Protein AF-A0A0C2YX61-F1 (afdb_monomer)

Nearest PDB structures (foldseek):
  3qir-assembly2_C  TM=6.485E-01  e=2.200E-01  Homo sapiens

Sequence (129 aa):
MARQTEIMHQWEEAERQRAIDEVRKQMEREQQEEMQAWWGQHRRHARGARCHTPNMFGTVDIGIISPAFRKLRSFFKNIFIGLKHLELRKRKVVDVIPHAGYYEFKKDSDANDMTVQQYYCKTYNIHIK

Radius of gyration: 22.31 Å; Cα contacts (8 Å, |Δi|>4): 72; chains: 1; bounding box: 29×71×48 Å

Foldseek 3Di:
DVVVVVVVVVVVVVVVVVVVVVVVVVVVVVVVVVVVVVVVVVVVVVPDDDDDDDDPPDPVPPLCVDPVNVVVFVVLQQDWDDDPQDPDDTDRDPGDDPPQQQDWDDDPPDPDTDGPQRCCCVPPVDHDD

Organism: NCBI:txid1036808

pLDDT: mean 72.39, std 16.12, range [35.44, 89.94]

Secondary structure (DSSP, 8-state):
-HHHHHHHHHHHHHHHHHHHHHHHHHHHHHHHHHHHHHHHHHHHHTTS----PPPTT----HHHHSHHHHHHHHHHTT-EE--TTS-S--EE-----TTGGG-EE--TT-SS-EEHHHHHHHHH-----

InterPro domains:
  IPR036085 PAZ domain superfamily [SSF101690] (62-129)

Solvent-accessible surface area (backbone atoms only — not comparable to full-atom values): 7914 Å² total; per-residue (Å²): 115,73,69,60,56,51,54,52,51,53,50,53,52,51,51,54,51,48,54,53,53,49,54,50,51,47,53,53,49,53,52,50,51,50,50,52,52,49,55,59,49,53,66,64,53,73,82,74,70,80,89,73,80,78,67,94,84,63,77,69,55,68,60,68,74,30,68,68,44,49,52,51,48,54,63,42,58,77,38,69,46,73,50,90,95,44,100,53,76,69,42,71,42,84,77,76,71,81,75,47,49,73,41,68,44,75,50,101,83,50,94,57,76,38,30,47,29,56,49,35,36,74,75,69,71,40,82,72,128

Mean predicted aligned error: 16.84 Å

Structure (mmCIF, N/CA/C/O backbone):
data_AF-A0A0C2YX61-F1
#
_entry.id   AF-A0A0C2YX61-F1
#
loop_
_atom_site.group_PDB
_atom_site.id
_atom_site.type_symbol
_atom_site.label_atom_id
_atom_site.label_alt_id
_atom_site.label_comp_id
_atom_site.label_asym_id
_atom_site.label_entity_id
_atom_site.label_seq_id
_atom_site.pdbx_PDB_ins_code
_atom_site.Cartn_x
_atom_site.Cartn_y
_atom_site.Cartn_z
_atom_site.occupancy
_atom_site.B_iso_or_equiv
_atom_site.auth_seq_id
_atom_site.auth_comp_id
_atom_site.auth_asym_id
_atom_site.auth_atom_id
_atom_site.pdbx_PDB_model_num
ATOM 1 N N . MET A 1 1 ? -12.859 35.244 19.859 1.00 57.56 1 MET A N 1
ATOM 2 C CA . MET A 1 1 ? -13.400 34.205 18.956 1.00 57.56 1 MET A CA 1
ATOM 3 C C . MET A 1 1 ? -12.309 33.266 18.428 1.00 57.56 1 MET A C 1
ATOM 5 O O . MET A 1 1 ? -12.448 32.075 18.637 1.00 57.56 1 MET A O 1
ATOM 9 N N . ALA A 1 2 ? -11.193 33.756 17.860 1.00 60.50 2 ALA A N 1
ATOM 10 C CA . ALA A 1 2 ? -10.160 32.909 17.225 1.00 60.50 2 ALA A CA 1
ATOM 11 C C . ALA A 1 2 ? -9.535 31.799 18.110 1.00 60.50 2 ALA A C 1
ATOM 13 O O . ALA A 1 2 ? -9.350 30.680 17.641 1.00 60.50 2 ALA A O 1
ATOM 14 N N . ARG A 1 3 ? -9.285 32.060 19.405 1.00 61.56 3 ARG A N 1
ATOM 15 C CA . ARG A 1 3 ? -8.677 31.066 20.318 1.00 61.56 3 ARG A CA 1
ATOM 16 C C . ARG A 1 3 ? -9.582 29.867 20.627 1.00 61.56 3 ARG A C 1
ATOM 18 O O . ARG A 1 3 ? -9.078 28.791 20.911 1.00 61.56 3 ARG A O 1
ATOM 25 N N . GLN A 1 4 ? -10.905 30.038 20.590 1.00 65.50 4 GLN A N 1
ATOM 26 C CA . GLN A 1 4 ? -11.841 28.949 20.902 1.00 65.50 4 GLN A CA 1
ATOM 27 C C . GLN A 1 4 ? -11.960 27.954 19.744 1.00 65.50 4 GLN A C 1
ATOM 29 O O . GLN A 1 4 ? -12.017 26.751 19.974 1.00 65.50 4 GLN A O 1
ATOM 34 N N . THR A 1 5 ? -11.915 28.440 18.503 1.00 69.38 5 THR A N 1
ATOM 35 C CA . THR A 1 5 ? -11.874 27.598 17.299 1.00 69.38 5 THR A CA 1
ATOM 36 C C . THR A 1 5 ? -10.596 26.771 17.201 1.00 69.38 5 THR A C 1
ATOM 38 O O . THR A 1 5 ? -10.650 25.618 16.793 1.00 69.38 5 THR A O 1
ATOM 41 N N . GLU A 1 6 ? -9.459 27.324 17.621 1.00 76.12 6 GLU A N 1
ATOM 42 C CA . GLU A 1 6 ? -8.172 26.624 17.570 1.00 76.12 6 GLU A CA 1
ATOM 43 C C . GLU A 1 6 ? -8.078 25.507 18.621 1.00 76.12 6 GLU A C 1
ATOM 45 O O . GLU A 1 6 ? -7.628 24.406 18.317 1.00 76.12 6 GLU A O 1
ATOM 50 N N . ILE A 1 7 ? -8.611 25.739 19.826 1.00 81.81 7 ILE A N 1
ATOM 51 C CA . ILE A 1 7 ? -8.714 24.708 20.873 1.00 81.81 7 ILE A CA 1
ATOM 52 C C . ILE A 1 7 ? -9.638 23.563 20.431 1.00 81.81 7 ILE A C 1
ATOM 54 O O . ILE A 1 7 ? -9.320 22.396 20.649 1.00 81.81 7 ILE A O 1
ATOM 58 N N . MET A 1 8 ? -10.763 23.885 19.787 1.00 81.50 8 MET A N 1
ATOM 59 C CA . MET A 1 8 ? -11.708 22.882 19.288 1.00 81.50 8 MET A CA 1
ATOM 60 C C . MET A 1 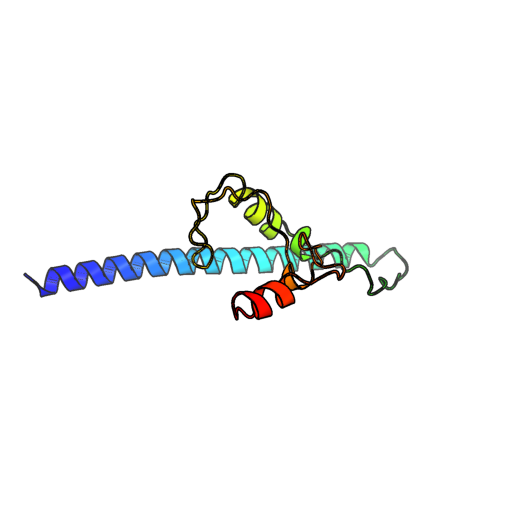8 ? -11.101 22.036 18.159 1.00 81.50 8 MET A C 1
ATOM 62 O O . MET A 1 8 ? -11.241 20.817 18.169 1.00 81.50 8 MET A O 1
ATOM 66 N N . HIS A 1 9 ? -10.365 22.663 17.238 1.00 80.50 9 HIS A N 1
ATOM 67 C CA . HIS A 1 9 ? -9.681 21.961 16.152 1.00 80.50 9 HIS A CA 1
ATOM 68 C C . HIS A 1 9 ? -8.591 21.014 16.670 1.00 80.50 9 HIS A C 1
ATOM 70 O O . HIS A 1 9 ? -8.524 19.859 16.255 1.00 80.50 9 HIS A O 1
ATOM 76 N N . GLN A 1 10 ? -7.770 21.468 17.622 1.00 81.06 10 GLN A N 1
ATOM 77 C CA . GLN A 1 10 ? -6.739 20.615 18.219 1.00 81.06 10 GLN A CA 1
ATOM 78 C C . GLN A 1 10 ? -7.327 19.430 18.987 1.00 81.06 10 GLN A C 1
ATOM 80 O O . GLN A 1 10 ? -6.747 18.345 18.989 1.00 81.06 10 GLN A O 1
ATOM 85 N N . TRP A 1 11 ? -8.478 19.618 19.632 1.00 87.75 11 TRP A N 1
ATOM 86 C CA . TRP A 1 11 ? -9.165 18.530 20.315 1.00 87.75 11 TRP A CA 1
ATOM 87 C C . TRP A 1 11 ? -9.683 17.476 19.324 1.00 87.75 11 TRP A C 1
ATOM 89 O O . TRP A 1 11 ? -9.472 16.283 19.544 1.00 87.75 11 TRP A O 1
ATOM 99 N N . GLU A 1 12 ? -10.264 17.902 18.200 1.00 85.31 12 GLU A N 1
ATOM 100 C CA . GLU A 1 12 ? -10.752 16.995 17.154 1.00 85.31 12 GLU A CA 1
ATOM 101 C C . GLU A 1 12 ? -9.606 16.226 16.466 1.00 85.31 12 GLU A C 1
ATOM 103 O O . GLU A 1 12 ? -9.705 15.018 16.236 1.00 85.31 12 GLU A O 1
ATOM 108 N N . GLU A 1 13 ? -8.477 16.885 16.188 1.00 84.88 13 GLU A N 1
ATOM 109 C CA . GLU A 1 13 ? -7.277 16.214 15.668 1.00 84.88 13 GLU A CA 1
ATOM 110 C C . GLU A 1 13 ? -6.702 15.207 16.669 1.00 84.88 13 GLU A C 1
ATOM 112 O O . GLU A 1 13 ? -6.323 14.095 16.287 1.00 84.88 13 GLU A O 1
ATOM 117 N N . ALA A 1 14 ? -6.692 15.550 17.960 1.00 88.19 14 ALA A N 1
ATOM 118 C CA . ALA A 1 14 ? -6.239 14.647 19.008 1.00 88.19 14 ALA A CA 1
ATOM 119 C C . ALA A 1 14 ? -7.153 13.419 19.155 1.00 88.19 14 ALA A C 1
ATOM 121 O O . ALA A 1 14 ? -6.653 12.326 19.423 1.00 88.19 14 ALA A O 1
ATOM 122 N N . GLU A 1 15 ? -8.470 13.556 18.977 1.00 89.19 15 GLU A N 1
ATOM 123 C CA . GLU A 1 15 ? -9.386 12.408 18.960 1.00 89.19 15 GLU A CA 1
ATOM 124 C C . GLU A 1 15 ? -9.178 11.514 17.737 1.00 89.19 15 GLU A C 1
ATOM 126 O O . GLU A 1 15 ? -9.108 10.290 17.876 1.00 89.19 15 GLU A O 1
ATOM 131 N N . ARG A 1 16 ? -8.996 12.098 16.546 1.00 84.94 16 ARG A N 1
ATOM 132 C CA . ARG A 1 16 ? -8.691 11.320 15.333 1.00 84.94 16 ARG A CA 1
ATOM 133 C C . ARG A 1 16 ? -7.396 10.532 15.484 1.00 84.94 16 ARG A C 1
ATOM 135 O O . ARG A 1 16 ? -7.354 9.353 15.131 1.00 84.94 16 ARG A O 1
ATOM 142 N N . GLN A 1 17 ? -6.358 11.156 16.038 1.00 82.81 17 GLN A N 1
ATOM 143 C CA . GLN A 1 17 ? -5.084 10.483 16.258 1.00 82.81 17 GLN A CA 1
ATOM 144 C C . GLN A 1 17 ? -5.211 9.355 17.290 1.00 82.81 17 GLN A C 1
ATOM 146 O O . GLN A 1 17 ? -4.680 8.269 17.066 1.00 82.81 17 GLN A O 1
ATOM 151 N N . ARG A 1 18 ? -5.982 9.561 18.368 1.00 89.56 18 ARG A N 1
ATOM 152 C CA . ARG A 1 18 ? -6.279 8.497 19.341 1.00 89.56 18 ARG A CA 1
ATOM 153 C C . ARG A 1 18 ? -6.982 7.307 18.698 1.00 89.56 18 ARG A C 1
ATOM 155 O O . ARG A 1 18 ? -6.568 6.180 18.946 1.00 89.56 18 ARG A O 1
ATOM 162 N N . ALA A 1 19 ? -7.983 7.543 17.851 1.00 83.56 19 ALA A N 1
ATOM 163 C CA . ALA A 1 19 ? -8.692 6.469 17.157 1.00 83.56 19 ALA A CA 1
ATOM 164 C C . ALA A 1 19 ? -7.752 5.655 16.247 1.00 83.56 19 ALA A C 1
ATOM 166 O O . ALA A 1 19 ? -7.810 4.426 16.222 1.00 83.56 19 ALA A O 1
ATOM 167 N N . ILE A 1 20 ? -6.840 6.324 15.536 1.00 83.75 20 ILE A N 1
ATOM 168 C CA . ILE A 1 20 ? -5.826 5.667 14.698 1.00 83.75 20 ILE A CA 1
ATOM 169 C C . ILE A 1 20 ? -4.859 4.835 15.551 1.00 83.75 20 ILE A C 1
ATOM 171 O O . ILE A 1 20 ? -4.580 3.677 15.225 1.00 83.75 20 ILE A O 1
ATOM 175 N N . ASP A 1 21 ? -4.365 5.401 16.651 1.00 87.69 21 ASP A N 1
ATOM 176 C CA . ASP A 1 21 ? -3.433 4.719 17.549 1.00 87.69 21 ASP A CA 1
ATOM 177 C C . ASP A 1 21 ? -4.085 3.517 18.245 1.00 87.69 21 ASP A C 1
ATOM 179 O O . ASP A 1 21 ? -3.435 2.492 18.459 1.00 87.69 21 ASP A O 1
ATOM 183 N N . GLU A 1 22 ? -5.374 3.606 18.568 1.00 87.19 22 GLU A N 1
ATOM 184 C CA . GLU A 1 22 ? -6.148 2.523 19.167 1.00 87.19 22 GLU A CA 1
ATOM 185 C C . GLU A 1 22 ? -6.351 1.364 18.189 1.00 87.19 22 GLU A C 1
ATOM 187 O O . GLU A 1 22 ? -6.047 0.219 18.533 1.00 87.19 22 GLU A O 1
ATOM 192 N N . VAL A 1 23 ? -6.729 1.657 16.939 1.00 82.31 23 VAL A N 1
ATOM 193 C CA . VAL A 1 23 ? -6.812 0.651 15.866 1.00 82.31 23 VAL A CA 1
ATOM 194 C C . VAL A 1 23 ? -5.452 -0.012 15.633 1.00 82.31 23 VAL A C 1
ATOM 196 O O . VAL A 1 23 ? -5.372 -1.231 15.472 1.00 82.31 23 VAL A O 1
ATOM 199 N N . ARG A 1 24 ? -4.358 0.759 15.666 1.00 78.00 24 ARG A N 1
ATOM 200 C CA . ARG A 1 24 ? -2.997 0.224 15.523 1.00 78.00 24 ARG A CA 1
ATOM 201 C C . ARG A 1 24 ? -2.614 -0.695 16.686 1.00 78.00 24 ARG A C 1
ATOM 203 O O . ARG A 1 24 ? -2.118 -1.793 16.445 1.00 78.00 24 ARG A O 1
ATOM 210 N N . LYS A 1 25 ? -2.870 -0.285 17.931 1.00 82.62 25 LYS A N 1
ATOM 211 C CA . LYS A 1 25 ? -2.612 -1.104 19.130 1.00 82.62 25 LYS A CA 1
ATOM 212 C C . LYS A 1 25 ? -3.467 -2.363 19.169 1.00 82.62 25 LYS A C 1
ATOM 214 O O . LYS A 1 25 ? -3.025 -3.384 19.690 1.00 82.62 25 LYS A O 1
ATOM 219 N N . GLN A 1 26 ? -4.698 -2.292 18.673 1.00 75.56 26 GLN A N 1
ATOM 220 C CA . GLN A 1 26 ? -5.556 -3.461 18.550 1.00 75.56 26 GLN A CA 1
ATOM 221 C C . GLN A 1 26 ? -4.977 -4.443 17.530 1.00 75.56 26 GLN A C 1
ATOM 223 O O . GLN A 1 26 ? -4.823 -5.616 17.846 1.00 75.56 26 GLN A O 1
ATOM 228 N N . MET A 1 27 ? -4.559 -3.954 16.363 1.00 71.06 27 MET A N 1
ATOM 229 C CA . MET A 1 27 ? -3.916 -4.781 15.341 1.00 71.06 27 MET A CA 1
ATOM 230 C C . MET A 1 27 ? -2.632 -5.450 15.856 1.00 71.06 27 MET A C 1
ATOM 232 O O . MET A 1 27 ? -2.381 -6.615 15.562 1.00 71.06 27 MET A O 1
ATOM 236 N N . GLU A 1 28 ? -1.831 -4.735 16.648 1.00 76.56 28 GLU A N 1
ATOM 237 C CA . GLU A 1 28 ? -0.610 -5.275 17.253 1.00 76.56 28 GLU A CA 1
ATOM 238 C C . GLU A 1 28 ? -0.903 -6.320 18.343 1.00 76.56 28 GLU A C 1
ATOM 240 O O . GLU A 1 28 ? -0.227 -7.348 18.399 1.00 76.56 28 GLU A O 1
ATOM 245 N N . ARG A 1 29 ? -1.942 -6.111 19.165 1.00 76.06 29 ARG A N 1
ATOM 246 C CA . ARG A 1 29 ? -2.403 -7.107 20.146 1.00 76.06 29 ARG A CA 1
ATOM 247 C C . ARG A 1 29 ? -2.938 -8.368 19.479 1.00 76.06 29 ARG A C 1
ATOM 249 O O . ARG A 1 29 ? -2.522 -9.456 19.857 1.00 76.06 29 ARG A O 1
ATOM 256 N N . GLU A 1 30 ? -3.785 -8.229 18.463 1.00 75.62 30 GLU A N 1
ATOM 257 C CA . GLU A 1 30 ? -4.315 -9.365 17.698 1.00 75.62 30 GLU A CA 1
ATOM 258 C C . GLU A 1 30 ? -3.173 -10.169 17.050 1.00 75.62 30 GLU A C 1
ATOM 260 O O . GLU A 1 30 ? -3.141 -11.391 17.159 1.00 75.62 30 GLU A O 1
ATOM 265 N N . GLN A 1 31 ? -2.168 -9.497 16.475 1.00 68.50 31 GLN A N 1
ATOM 266 C CA . GLN A 1 31 ? -0.956 -10.148 15.955 1.00 68.50 31 GLN A CA 1
ATOM 267 C C . GLN A 1 31 ? -0.177 -10.910 17.039 1.00 68.50 31 GLN A C 1
ATOM 269 O O . GLN A 1 31 ? 0.284 -12.027 16.802 1.00 68.50 31 GLN A O 1
ATOM 274 N N . GLN A 1 32 ? -0.018 -10.334 18.236 1.00 69.19 32 GLN A N 1
ATOM 275 C CA . GLN A 1 32 ? 0.659 -11.008 19.348 1.00 69.19 32 GLN A CA 1
ATOM 276 C C . GLN A 1 32 ? -0.133 -12.213 19.868 1.00 69.19 32 GLN A C 1
ATOM 278 O O . GLN A 1 32 ? 0.463 -13.256 20.135 1.00 69.19 32 GLN A O 1
ATOM 283 N N . GLU A 1 33 ? -1.455 -12.102 19.992 1.00 75.06 33 GLU A N 1
ATOM 284 C CA . GLU A 1 33 ? -2.333 -13.204 20.398 1.00 75.06 33 GLU A CA 1
ATOM 285 C C . GLU A 1 33 ? -2.321 -14.340 19.369 1.00 75.06 33 GLU A C 1
ATOM 287 O O . GLU A 1 33 ? -2.193 -15.507 19.746 1.00 75.06 33 GLU A O 1
ATOM 292 N N . GLU A 1 34 ? -2.353 -14.021 18.072 1.00 65.31 34 GLU A N 1
ATOM 293 C CA . GLU A 1 34 ? -2.198 -15.002 16.993 1.00 65.31 34 GLU A CA 1
ATOM 294 C C . GLU A 1 34 ? -0.834 -15.695 17.058 1.00 65.31 34 GLU A C 1
ATOM 296 O O . GLU A 1 34 ? -0.750 -16.924 16.961 1.00 65.31 34 GLU A O 1
ATOM 301 N N . MET A 1 35 ? 0.236 -14.930 17.288 1.00 63.94 35 MET A N 1
ATOM 302 C CA . MET A 1 35 ? 1.574 -15.484 17.452 1.00 63.94 35 MET A CA 1
ATOM 303 C C . MET A 1 35 ? 1.615 -16.443 18.651 1.00 63.94 35 MET A C 1
ATOM 305 O O . MET A 1 35 ? 2.104 -17.565 18.524 1.00 63.94 35 MET A O 1
ATOM 309 N N . GLN A 1 36 ? 1.042 -16.064 19.798 1.00 64.88 36 GLN A N 1
ATOM 310 C CA . GLN A 1 36 ? 0.958 -16.929 20.981 1.00 64.88 36 GLN A CA 1
ATOM 311 C C . GLN A 1 36 ? 0.101 -18.184 20.750 1.00 64.88 36 GLN A C 1
ATOM 313 O O . GLN A 1 36 ? 0.493 -19.277 21.174 1.00 64.88 36 GLN A O 1
ATOM 318 N N . ALA A 1 37 ? -1.024 -18.072 20.041 1.00 64.81 37 ALA A N 1
ATOM 319 C CA . ALA A 1 37 ? -1.864 -19.210 19.670 1.00 64.81 37 ALA A CA 1
ATOM 320 C C . ALA A 1 37 ? -1.111 -20.197 18.762 1.00 64.81 37 ALA A C 1
ATOM 322 O O . ALA A 1 37 ? -1.196 -21.416 18.959 1.00 64.81 37 ALA A O 1
ATOM 323 N N . TRP A 1 38 ? -0.309 -19.677 17.829 1.00 64.06 38 TRP A N 1
ATOM 324 C CA . TRP A 1 38 ? 0.552 -20.468 16.954 1.00 64.06 38 TRP A CA 1
ATOM 325 C C . TRP A 1 38 ? 1.640 -21.213 17.741 1.00 64.06 38 TRP A C 1
ATOM 327 O O . TRP A 1 38 ? 1.767 -22.434 17.609 1.00 64.06 38 TRP A O 1
ATOM 337 N N . TRP A 1 39 ? 2.344 -20.534 18.657 1.00 51.53 39 TRP A N 1
ATOM 338 C CA . TRP A 1 39 ? 3.296 -21.180 19.574 1.00 51.53 39 TRP A CA 1
ATOM 339 C C . TRP A 1 39 ? 2.627 -22.276 20.427 1.00 51.53 39 TRP A C 1
ATOM 341 O O . TRP A 1 39 ? 3.206 -23.346 20.645 1.00 51.53 39 TRP A O 1
ATOM 351 N N . GLY A 1 40 ? 1.382 -22.058 20.869 1.00 56.41 40 GLY A N 1
ATOM 352 C CA . GLY A 1 40 ? 0.584 -23.031 21.624 1.00 56.41 40 GLY A CA 1
ATOM 353 C C . GLY A 1 40 ? 0.104 -24.246 20.810 1.00 56.41 40 GLY A C 1
ATOM 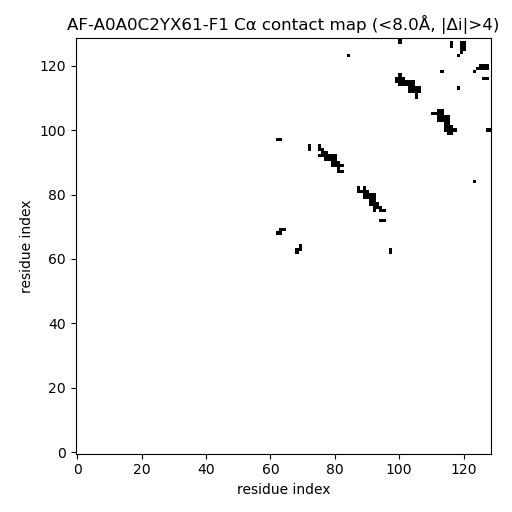354 O O . GLY A 1 40 ? -0.078 -25.335 21.365 1.00 56.41 40 GLY A O 1
ATOM 355 N N . GLN A 1 41 ? -0.087 -24.103 19.496 1.00 53.50 41 GLN A N 1
ATOM 35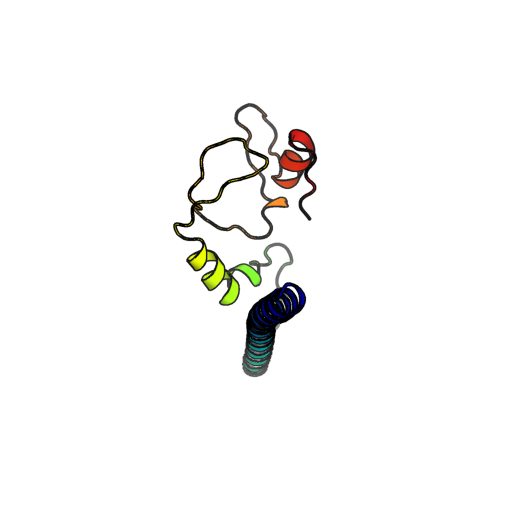6 C CA . GLN A 1 41 ? -0.370 -25.213 18.574 1.00 53.50 41 GLN A CA 1
ATOM 357 C C . GLN A 1 41 ? 0.896 -26.007 18.233 1.00 53.50 41 GLN A C 1
ATOM 359 O O . GLN A 1 41 ? 0.883 -27.239 18.291 1.00 53.50 41 GLN A O 1
ATOM 364 N N . HIS A 1 42 ? 2.014 -25.324 17.979 1.00 46.19 4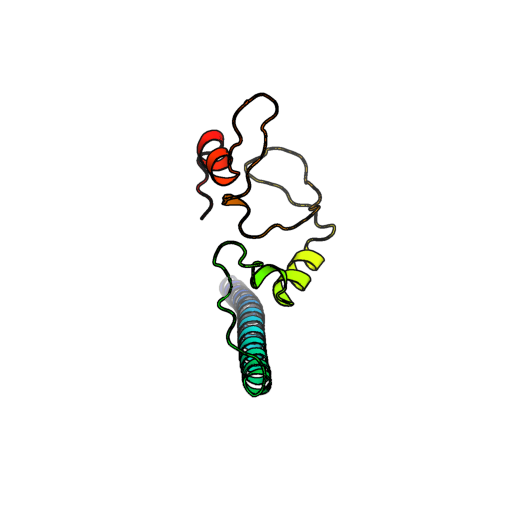2 HIS A N 1
ATOM 365 C CA . HIS A 1 42 ? 3.286 -25.972 17.653 1.00 46.19 42 HIS A CA 1
ATOM 366 C C . HIS A 1 42 ? 3.823 -26.814 18.826 1.00 46.19 42 HIS A C 1
ATOM 368 O O . HIS A 1 42 ? 4.316 -27.926 18.629 1.00 46.19 42 HIS A O 1
ATOM 374 N N . ARG A 1 43 ? 3.626 -26.357 20.074 1.00 45.72 43 ARG A N 1
ATOM 375 C CA . ARG A 1 43 ? 3.979 -27.122 21.286 1.00 45.72 43 ARG A CA 1
ATOM 376 C C . ARG A 1 43 ? 3.129 -28.396 21.465 1.00 45.72 43 ARG A C 1
ATOM 378 O O . ARG A 1 43 ? 3.583 -29.340 22.107 1.00 45.72 43 ARG A O 1
ATOM 385 N N . ARG A 1 44 ? 1.923 -28.461 20.879 1.00 44.50 44 ARG A N 1
ATOM 386 C CA . ARG A 1 44 ? 1.072 -29.670 20.862 1.00 44.50 44 ARG A CA 1
ATOM 387 C C . ARG A 1 44 ? 1.470 -30.669 19.768 1.00 44.50 44 ARG A C 1
ATOM 389 O O . ARG A 1 44 ? 1.350 -31.867 19.996 1.00 44.50 44 ARG A O 1
ATOM 396 N N . HIS A 1 45 ? 2.008 -30.202 18.641 1.00 40.62 45 HIS A N 1
ATOM 397 C CA . HIS A 1 45 ? 2.507 -31.061 17.556 1.00 40.62 45 HIS A CA 1
ATOM 398 C C . HIS A 1 45 ? 3.913 -31.644 17.808 1.00 40.62 45 HIS A C 1
ATOM 400 O O . HIS A 1 45 ? 4.269 -32.668 17.228 1.00 40.62 45 HIS A O 1
ATOM 406 N N . ALA A 1 46 ? 4.699 -31.068 18.724 1.00 42.41 46 ALA A N 1
ATOM 407 C CA . ALA A 1 46 ? 6.067 -31.510 19.030 1.00 42.41 46 ALA A CA 1
ATOM 408 C C . ALA A 1 46 ? 6.184 -32.845 19.807 1.00 42.41 46 ALA A C 1
ATOM 410 O O . ALA A 1 46 ? 7.286 -33.232 20.188 1.00 42.41 46 ALA A O 1
ATOM 411 N N . ARG A 1 47 ? 5.079 -33.568 20.051 1.00 41.31 47 ARG A N 1
ATOM 412 C CA . ARG A 1 47 ? 5.102 -34.921 20.648 1.00 41.31 47 ARG A CA 1
ATOM 413 C C . ARG A 1 47 ? 4.973 -36.067 19.640 1.00 41.31 47 ARG A C 1
ATOM 415 O O . ARG A 1 47 ? 4.938 -37.220 20.053 1.00 41.31 47 ARG A O 1
ATOM 422 N N . GLY A 1 48 ? 4.953 -35.789 18.336 1.00 45.72 48 GLY A N 1
ATOM 423 C CA . GLY A 1 48 ? 4.848 -36.863 17.352 1.00 45.72 48 GLY A CA 1
ATOM 424 C C . GLY A 1 48 ? 5.022 -36.430 15.906 1.00 45.72 48 GLY A C 1
ATOM 425 O O . GLY A 1 48 ? 4.078 -36.535 15.141 1.00 45.72 48 GLY A O 1
ATOM 426 N N . ALA A 1 49 ? 6.211 -35.980 15.511 1.00 38.41 49 ALA A N 1
ATOM 427 C CA . ALA A 1 49 ? 6.687 -36.116 14.133 1.00 38.41 49 ALA A CA 1
ATOM 428 C C . ALA A 1 49 ? 8.174 -35.769 14.069 1.00 38.41 49 ALA A C 1
ATOM 430 O O . ALA A 1 49 ? 8.628 -34.779 14.639 1.00 38.41 49 ALA A O 1
ATOM 431 N N . ARG A 1 50 ? 8.924 -36.625 13.378 1.00 39.44 50 ARG A N 1
ATOM 432 C CA . ARG A 1 50 ? 10.357 -36.500 13.127 1.00 39.44 50 ARG A CA 1
ATOM 433 C C . ARG A 1 50 ? 10.652 -35.188 12.407 1.00 39.44 50 ARG A C 1
ATOM 435 O O . ARG A 1 50 ? 9.921 -34.777 11.510 1.00 39.44 50 ARG A O 1
ATOM 442 N N . CYS A 1 51 ? 11.745 -34.569 12.820 1.00 39.72 51 CYS A N 1
ATOM 443 C CA . CYS A 1 51 ? 12.272 -33.318 12.312 1.00 39.72 51 CYS A CA 1
ATOM 444 C C . CYS A 1 51 ? 12.573 -33.448 10.810 1.00 39.72 51 CYS A C 1
ATOM 446 O O . CYS A 1 51 ? 13.605 -33.999 10.434 1.00 39.72 51 CYS A O 1
ATOM 448 N N . HIS A 1 52 ? 11.691 -32.938 9.953 1.00 38.22 52 HIS A N 1
ATOM 449 C CA . HIS A 1 52 ? 12.079 -32.538 8.607 1.00 38.22 52 HIS A CA 1
ATOM 450 C C . HIS A 1 52 ? 12.499 -31.074 8.666 1.00 38.22 52 HIS A C 1
ATOM 452 O O . HIS A 1 52 ? 11.696 -30.193 8.965 1.00 38.22 52 HIS A O 1
ATOM 458 N N . THR A 1 53 ? 13.778 -30.829 8.408 1.00 38.28 53 THR A N 1
ATOM 459 C CA . THR A 1 53 ? 14.313 -29.511 8.074 1.00 38.28 53 THR A CA 1
ATOM 460 C C . THR A 1 53 ? 13.603 -28.999 6.814 1.00 38.28 53 THR A C 1
ATOM 462 O O . THR A 1 53 ? 13.715 -29.638 5.764 1.00 38.28 53 THR A O 1
ATOM 465 N N . PRO A 1 54 ? 12.850 -27.882 6.868 1.00 39.38 54 PRO A N 1
ATOM 466 C CA . PRO A 1 54 ? 12.280 -27.316 5.660 1.00 39.38 54 PRO A CA 1
ATOM 467 C C . PRO A 1 54 ? 13.401 -26.709 4.815 1.00 39.38 54 PRO A C 1
ATOM 469 O O . PRO A 1 54 ? 14.170 -25.859 5.261 1.00 39.38 54 PRO A O 1
ATOM 472 N N . ASN A 1 55 ? 13.481 -27.205 3.587 1.00 39.34 55 ASN A N 1
ATOM 473 C CA . ASN A 1 55 ? 14.327 -26.739 2.501 1.00 39.34 55 ASN A CA 1
ATOM 474 C C . ASN A 1 55 ? 14.146 -25.217 2.290 1.00 39.34 55 ASN A C 1
ATOM 476 O O . ASN A 1 55 ? 13.025 -24.754 2.076 1.00 39.34 55 ASN A O 1
ATOM 480 N N . MET A 1 56 ? 15.231 -24.434 2.331 1.00 39.50 56 MET A N 1
ATOM 481 C CA . MET A 1 56 ? 15.231 -22.958 2.240 1.00 39.50 56 MET A CA 1
ATOM 482 C C . MET A 1 56 ? 15.004 -22.412 0.813 1.00 39.50 56 MET A C 1
ATOM 484 O O . MET A 1 56 ? 15.577 -21.398 0.434 1.00 39.50 56 MET A O 1
ATOM 488 N N . PHE A 1 57 ? 14.173 -23.081 0.009 1.00 35.44 57 PHE A N 1
ATOM 489 C CA . PHE A 1 57 ? 13.847 -22.684 -1.373 1.00 35.44 57 PHE A CA 1
ATOM 490 C C . PHE A 1 57 ? 12.350 -22.431 -1.606 1.00 35.44 57 PHE A C 1
ATOM 492 O O . PHE A 1 57 ? 11.899 -22.241 -2.730 1.00 35.44 57 PHE A O 1
ATOM 499 N N . GLY A 1 58 ? 11.568 -22.430 -0.531 1.00 39.06 58 GLY A N 1
ATOM 500 C CA . GLY A 1 58 ? 10.125 -22.262 -0.571 1.00 39.06 58 GLY A CA 1
ATOM 501 C C . GLY A 1 58 ? 9.607 -21.890 0.803 1.00 39.06 58 GLY A C 1
ATOM 502 O O . GLY A 1 58 ? 8.776 -22.604 1.363 1.00 39.06 58 GLY A O 1
ATOM 503 N N . THR A 1 59 ? 10.095 -20.778 1.363 1.00 42.69 59 THR A N 1
ATOM 504 C CA . THR A 1 59 ? 9.295 -20.056 2.351 1.00 42.69 59 THR A CA 1
ATOM 505 C C . THR A 1 59 ? 8.022 -19.659 1.624 1.00 42.69 59 THR A C 1
ATOM 507 O O . THR A 1 59 ? 7.965 -18.628 0.965 1.00 42.69 59 THR A O 1
ATOM 510 N N . VAL A 1 60 ? 7.012 -20.528 1.671 1.00 46.09 60 VAL A N 1
ATOM 511 C CA . VAL A 1 60 ? 5.625 -20.123 1.498 1.00 46.09 60 VAL A CA 1
ATOM 512 C C . VAL A 1 60 ? 5.507 -18.930 2.421 1.00 46.09 60 VAL A C 1
ATOM 514 O O . VAL A 1 60 ? 5.614 -19.130 3.630 1.00 46.09 60 VAL A O 1
ATOM 517 N N . ASP A 1 61 ? 5.476 -17.718 1.859 1.00 53.47 61 ASP A N 1
ATOM 518 C CA . ASP A 1 61 ? 5.506 -16.484 2.633 1.00 53.47 61 ASP A CA 1
ATOM 519 C C . ASP A 1 61 ? 4.499 -16.660 3.756 1.00 53.47 61 ASP A C 1
ATOM 521 O O . ASP A 1 61 ? 3.290 -16.729 3.524 1.00 53.47 61 ASP A O 1
ATOM 525 N N . ILE A 1 62 ? 4.993 -16.818 4.982 1.00 48.97 62 ILE A N 1
ATOM 526 C CA . ILE A 1 62 ? 4.149 -17.082 6.149 1.00 48.97 62 ILE A CA 1
ATOM 527 C C . ILE A 1 62 ? 3.149 -15.914 6.292 1.00 48.97 62 ILE A C 1
ATOM 529 O O . ILE A 1 62 ? 2.014 -16.095 6.732 1.00 48.97 62 ILE A O 1
ATOM 533 N N . GLY A 1 63 ? 3.528 -14.739 5.766 1.00 55.53 63 GLY A N 1
ATOM 534 C CA . GLY A 1 63 ? 2.669 -13.585 5.538 1.00 55.53 63 GLY A CA 1
ATOM 535 C C . GLY A 1 63 ? 1.498 -13.805 4.568 1.00 55.53 63 GLY A C 1
ATOM 536 O O . GLY A 1 63 ? 0.426 -13.300 4.856 1.00 55.53 63 GLY A O 1
ATOM 537 N N . ILE A 1 64 ? 1.613 -14.578 3.479 1.00 61.22 64 ILE A N 1
ATOM 538 C CA . ILE A 1 64 ? 0.507 -14.826 2.521 1.00 61.22 64 ILE A CA 1
ATOM 539 C C . ILE A 1 64 ? -0.633 -15.631 3.158 1.00 61.22 64 ILE A C 1
ATOM 541 O O . ILE A 1 64 ? -1.812 -15.399 2.871 1.00 61.22 64 ILE A O 1
ATOM 545 N N . ILE A 1 65 ? -0.297 -16.602 4.013 1.00 65.06 65 ILE A N 1
ATOM 546 C CA . ILE A 1 65 ? -1.292 -17.449 4.690 1.00 65.06 65 ILE A CA 1
ATOM 547 C C . ILE A 1 65 ? -1.875 -16.740 5.920 1.00 65.06 65 ILE A C 1
ATOM 549 O O . ILE A 1 65 ? -2.973 -17.103 6.352 1.00 65.06 65 ILE A O 1
ATOM 553 N N . SER A 1 66 ? -1.199 -15.705 6.432 1.00 77.31 66 S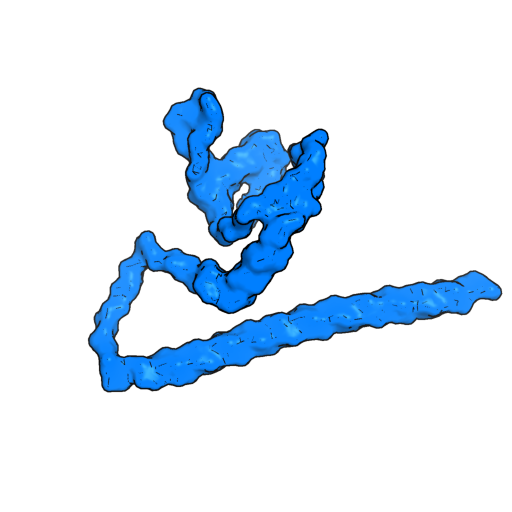ER A N 1
ATOM 554 C CA . SER A 1 66 ? -1.654 -14.934 7.589 1.00 77.31 66 SER A CA 1
ATOM 555 C C . SER A 1 66 ? -3.100 -14.440 7.407 1.00 77.31 66 SER A C 1
ATOM 557 O O . SER A 1 66 ? -3.430 -13.836 6.375 1.00 77.31 66 SER A O 1
ATOM 559 N N . PRO A 1 67 ? -3.976 -14.644 8.409 1.00 77.94 67 PRO A N 1
ATOM 560 C CA . PRO A 1 67 ? -5.324 -14.081 8.420 1.00 77.94 67 PRO A CA 1
ATOM 561 C C . PRO A 1 67 ? -5.340 -12.566 8.170 1.00 77.94 67 PRO A C 1
ATOM 563 O O . PRO A 1 67 ? -6.190 -12.075 7.423 1.00 77.94 67 PRO A O 1
ATOM 566 N N . ALA A 1 68 ? -4.355 -11.836 8.704 1.00 80.62 68 ALA A N 1
ATOM 567 C CA . ALA A 1 68 ? -4.213 -10.397 8.499 1.00 80.62 68 ALA A CA 1
ATOM 568 C C . ALA A 1 68 ? -3.991 -10.036 7.022 1.00 80.62 68 ALA A C 1
ATOM 570 O O . ALA A 1 68 ? -4.651 -9.137 6.496 1.00 80.62 68 ALA A O 1
ATOM 571 N N . PHE A 1 69 ? -3.131 -10.773 6.313 1.00 83.00 69 PHE A N 1
ATOM 572 C CA . PHE A 1 69 ? -2.912 -10.554 4.882 1.00 83.00 69 PHE A CA 1
ATOM 573 C C . PHE A 1 69 ? -4.138 -10.936 4.053 1.00 83.00 69 PHE A C 1
ATOM 575 O O . PHE A 1 69 ? -4.488 -10.227 3.112 1.00 83.00 69 PHE A O 1
ATOM 582 N N . ARG A 1 70 ? -4.858 -12.003 4.423 1.00 83.19 70 ARG A N 1
ATOM 583 C CA . ARG A 1 70 ? -6.130 -12.364 3.770 1.00 83.19 70 ARG A CA 1
ATOM 584 C C . ARG A 1 70 ? -7.175 -11.260 3.923 1.00 83.19 70 ARG A C 1
ATOM 586 O O . ARG A 1 70 ? -7.838 -10.912 2.945 1.00 83.19 70 ARG A O 1
ATOM 593 N N . LYS A 1 71 ? -7.292 -10.676 5.120 1.00 87.12 71 LYS A N 1
ATOM 594 C CA . LYS A 1 71 ? -8.181 -9.537 5.393 1.00 87.12 71 LYS A CA 1
ATOM 595 C C . LYS A 1 71 ? -7.763 -8.303 4.590 1.00 87.12 71 LYS A C 1
ATOM 597 O O . LYS A 1 71 ? -8.614 -7.693 3.949 1.00 87.12 71 LYS A O 1
ATOM 602 N N . LEU A 1 72 ? -6.466 -7.994 4.538 1.00 85.06 72 LEU A N 1
ATOM 603 C CA . LEU A 1 72 ? -5.905 -6.906 3.728 1.00 85.06 72 LEU A CA 1
ATOM 604 C C . LEU A 1 72 ? -6.198 -7.098 2.232 1.00 85.06 72 LEU A C 1
ATOM 606 O O . LEU A 1 72 ? -6.733 -6.210 1.574 1.00 85.06 72 LEU A O 1
ATOM 610 N N . ARG A 1 73 ? -5.907 -8.286 1.698 1.00 86.50 73 ARG A N 1
ATOM 611 C CA . ARG A 1 73 ? -6.173 -8.658 0.304 1.00 86.50 73 ARG A CA 1
ATOM 612 C C . ARG A 1 73 ? -7.661 -8.542 -0.030 1.00 86.50 73 ARG A C 1
ATOM 614 O O . ARG A 1 73 ? -8.014 -8.028 -1.087 1.00 86.50 73 ARG A O 1
ATOM 621 N N . SER A 1 74 ? -8.540 -8.958 0.885 1.00 85.88 74 SER A N 1
ATOM 622 C CA . SER A 1 74 ? -9.990 -8.804 0.727 1.00 85.88 74 SER A CA 1
ATOM 623 C C . SER A 1 74 ? -10.441 -7.345 0.781 1.00 85.88 74 SER A C 1
ATOM 625 O O . SER A 1 74 ? -11.341 -6.979 0.031 1.00 85.88 74 SER A O 1
ATOM 627 N N . PHE A 1 75 ? -9.834 -6.511 1.630 1.00 87.44 75 PHE A N 1
ATOM 628 C CA . PHE A 1 75 ? -10.139 -5.081 1.709 1.00 87.44 75 PHE A CA 1
ATOM 629 C C . PHE A 1 75 ? -9.873 -4.381 0.374 1.00 87.44 75 PHE A C 1
ATOM 631 O O . PHE A 1 75 ? -10.701 -3.609 -0.098 1.00 87.44 75 PHE A O 1
ATOM 638 N N . PHE A 1 76 ? -8.759 -4.705 -0.283 1.00 85.94 76 PHE A N 1
ATOM 639 C CA . PHE A 1 76 ? -8.413 -4.114 -1.576 1.00 85.94 76 PHE A CA 1
ATOM 640 C C . PHE A 1 76 ? -9.245 -4.625 -2.755 1.00 85.94 76 PHE A C 1
ATOM 642 O O . PHE A 1 76 ? -9.220 -4.021 -3.832 1.00 85.94 76 PHE A O 1
ATOM 649 N N . LYS A 1 77 ? -10.031 -5.691 -2.572 1.00 83.94 77 LYS A N 1
ATOM 650 C CA . LYS A 1 77 ? -10.895 -6.228 -3.621 1.00 83.94 77 LYS A CA 1
ATOM 651 C C . LYS A 1 77 ? -11.952 -5.181 -3.996 1.00 83.94 77 LYS A C 1
ATOM 653 O O . LYS A 1 77 ? -12.858 -4.895 -3.224 1.00 83.94 77 LYS A O 1
ATOM 658 N N . ASN A 1 78 ? -11.858 -4.652 -5.218 1.00 83.19 78 ASN A N 1
ATOM 659 C CA . ASN A 1 78 ? -12.706 -3.588 -5.788 1.00 83.19 78 ASN A CA 1
ATOM 660 C C . ASN A 1 78 ? -12.374 -2.136 -5.403 1.00 83.19 78 ASN A C 1
ATOM 662 O O . ASN A 1 78 ? -13.137 -1.239 -5.760 1.00 83.19 78 ASN A O 1
ATOM 666 N N . ILE A 1 79 ? -11.230 -1.871 -4.770 1.00 88.81 79 ILE A N 1
ATOM 667 C CA . ILE A 1 79 ? -10.767 -0.493 -4.565 1.00 88.81 79 ILE A CA 1
ATOM 668 C C . ILE A 1 79 ? -10.198 0.071 -5.873 1.00 88.81 79 ILE A C 1
ATOM 670 O O . ILE A 1 79 ? -9.516 -0.628 -6.624 1.00 88.81 79 ILE A O 1
ATOM 674 N N . PHE A 1 80 ? -10.463 1.351 -6.140 1.00 89.88 80 PHE A N 1
ATOM 675 C CA . PHE A 1 80 ? -9.828 2.104 -7.219 1.00 89.88 80 PHE A CA 1
ATOM 676 C C . PHE A 1 80 ? -8.753 3.032 -6.651 1.00 89.88 80 PHE A C 1
ATOM 678 O O . PHE A 1 80 ? -9.055 3.882 -5.814 1.00 89.88 80 PHE A O 1
ATOM 685 N N . ILE A 1 81 ? -7.520 2.910 -7.138 1.00 89.00 81 ILE A N 1
ATOM 686 C CA . ILE A 1 81 ? -6.377 3.716 -6.697 1.00 89.00 81 ILE A CA 1
ATOM 687 C C . ILE A 1 81 ? -5.867 4.617 -7.824 1.00 89.00 81 ILE A C 1
ATOM 689 O O . ILE A 1 81 ? -5.847 4.230 -8.994 1.00 89.00 81 ILE A O 1
ATOM 693 N N . GLY A 1 82 ? -5.472 5.838 -7.469 1.00 87.88 82 GLY A N 1
ATOM 694 C CA . GLY A 1 82 ? -4.656 6.699 -8.324 1.00 87.88 82 GLY A CA 1
ATOM 695 C C . GLY A 1 82 ? -3.185 6.480 -7.990 1.00 87.88 82 GLY A C 1
ATOM 696 O O . GLY A 1 82 ? -2.828 6.429 -6.814 1.00 87.88 82 GLY A O 1
ATOM 697 N N . LEU A 1 83 ? -2.339 6.332 -9.005 1.00 84.38 83 LEU A N 1
ATOM 698 C CA . LEU A 1 83 ? -0.899 6.153 -8.832 1.00 84.38 83 LEU A CA 1
ATOM 699 C C . LEU A 1 83 ? -0.216 7.475 -9.176 1.00 84.38 83 LEU A C 1
ATOM 701 O O . LEU A 1 83 ? -0.366 7.953 -10.287 1.00 84.38 83 LEU A O 1
ATOM 705 N N . LYS A 1 84 ? 0.514 8.096 -8.243 1.00 80.44 84 LYS A N 1
ATOM 706 C CA . LYS A 1 84 ? 1.105 9.429 -8.483 1.00 80.44 84 LYS A CA 1
ATOM 707 C C . LYS A 1 84 ? 2.151 9.436 -9.604 1.00 80.44 84 LYS A C 1
ATOM 709 O O . LYS A 1 84 ? 2.282 10.431 -10.298 1.00 80.44 84 LYS A O 1
ATOM 714 N N . HIS A 1 85 ? 2.889 8.339 -9.769 1.00 73.88 85 HIS A N 1
ATOM 715 C CA . HIS A 1 85 ? 3.957 8.191 -10.768 1.00 73.88 85 HIS A CA 1
ATOM 716 C C . HIS A 1 85 ? 3.453 7.761 -12.153 1.00 73.88 85 HIS A C 1
ATOM 718 O O . HIS A 1 85 ? 4.235 7.646 -13.091 1.00 73.88 85 HIS A O 1
ATOM 724 N N . LEU A 1 86 ? 2.157 7.488 -12.277 1.00 71.19 86 LEU A N 1
ATOM 725 C CA . LEU A 1 86 ? 1.490 7.145 -13.524 1.00 71.19 86 LEU A CA 1
ATOM 726 C C . LEU A 1 86 ? 0.345 8.141 -13.663 1.00 71.19 86 LEU A C 1
ATOM 728 O O . LEU A 1 86 ? -0.665 7.976 -12.988 1.00 71.19 86 LEU A O 1
ATOM 732 N N . GLU A 1 87 ? 0.478 9.148 -14.528 1.00 67.50 87 GLU A N 1
ATOM 733 C CA . GLU A 1 87 ? -0.526 10.204 -14.801 1.00 67.50 87 GLU A CA 1
ATOM 734 C C . GLU A 1 87 ? -1.832 9.673 -15.445 1.00 67.50 87 GLU A C 1
ATOM 736 O O . GLU A 1 87 ? -2.485 10.314 -16.263 1.00 67.50 87 GLU A O 1
ATOM 741 N N . LEU A 1 88 ? -2.224 8.452 -15.103 1.00 66.06 88 LEU A N 1
ATOM 742 C CA . LEU A 1 88 ? -3.321 7.699 -15.668 1.00 66.06 88 LEU A CA 1
ATOM 743 C C . LEU A 1 88 ? -4.523 7.698 -14.721 1.00 66.06 88 LEU A C 1
ATOM 745 O O . LEU A 1 88 ? -4.416 7.815 -13.499 1.00 66.06 88 LEU A O 1
ATOM 749 N N . ARG A 1 89 ? -5.699 7.505 -15.325 1.00 79.38 89 ARG A N 1
ATOM 750 C CA . ARG A 1 89 ? -6.992 7.328 -14.652 1.00 79.38 89 ARG A CA 1
ATOM 751 C C . ARG A 1 89 ? -6.899 6.296 -13.518 1.00 79.38 89 ARG A C 1
ATOM 753 O O . ARG A 1 89 ? -6.151 5.323 -13.615 1.00 79.38 89 ARG A O 1
ATOM 760 N N . LYS A 1 90 ? -7.719 6.482 -12.472 1.00 86.94 90 LYS A N 1
ATOM 761 C CA . LYS A 1 90 ? -7.865 5.533 -11.353 1.00 86.94 90 LYS A CA 1
ATOM 762 C C . LYS A 1 90 ? -7.969 4.090 -11.868 1.00 86.94 90 LYS A C 1
ATOM 764 O O . LYS A 1 90 ? -8.781 3.808 -12.749 1.00 86.94 90 LYS A O 1
ATOM 769 N N . ARG A 1 91 ? -7.180 3.181 -11.295 1.00 87.50 91 ARG A N 1
ATOM 770 C CA . ARG A 1 91 ? -7.137 1.758 -11.659 1.00 87.50 91 ARG A CA 1
ATOM 771 C C . ARG A 1 91 ? -7.769 0.911 -10.567 1.00 87.50 91 ARG A C 1
ATOM 773 O O . ARG A 1 91 ? -7.562 1.178 -9.387 1.00 87.50 91 ARG A O 1
ATOM 780 N N . LYS A 1 92 ? -8.519 -0.116 -10.960 1.00 89.94 92 LYS A N 1
ATOM 781 C CA . LYS A 1 92 ? -9.059 -1.108 -10.027 1.00 89.94 92 LYS A CA 1
ATOM 782 C C . LYS A 1 92 ? -7.931 -2.022 -9.548 1.00 89.94 92 LYS A C 1
ATOM 784 O O . LYS A 1 92 ? -7.181 -2.541 -10.372 1.00 89.94 92 LYS A O 1
ATOM 789 N N . VAL A 1 93 ? -7.832 -2.240 -8.242 1.00 88.38 93 VAL A N 1
ATOM 790 C CA . VAL A 1 93 ? -6.919 -3.235 -7.671 1.00 88.38 93 VAL A CA 1
ATOM 791 C C . VAL A 1 93 ? -7.473 -4.630 -7.959 1.00 88.38 93 VAL A C 1
ATOM 793 O O . VAL A 1 93 ? -8.614 -4.941 -7.604 1.00 88.38 93 VAL A O 1
ATOM 796 N N . VAL A 1 94 ? -6.676 -5.445 -8.653 1.00 85.38 94 VAL A N 1
ATOM 797 C CA . VAL A 1 94 ? -7.024 -6.829 -9.021 1.00 85.38 94 VAL A CA 1
ATOM 798 C C . VAL A 1 94 ? -6.527 -7.802 -7.962 1.00 85.38 94 VAL A C 1
ATOM 800 O O . VAL A 1 94 ? -7.260 -8.709 -7.576 1.00 85.38 94 VAL A O 1
ATOM 803 N N . ASP A 1 95 ? -5.306 -7.590 -7.474 1.00 85.19 95 ASP A N 1
ATOM 804 C CA . ASP A 1 95 ? -4.697 -8.433 -6.458 1.00 85.19 95 ASP A CA 1
ATOM 805 C C . ASP A 1 95 ? -3.603 -7.687 -5.679 1.00 85.19 95 ASP A C 1
ATOM 807 O O . ASP A 1 95 ? -3.148 -6.620 -6.099 1.00 85.19 95 ASP A O 1
ATOM 811 N N . VAL A 1 96 ? -3.184 -8.261 -4.551 1.00 83.69 96 VAL A N 1
ATOM 812 C CA . VAL A 1 96 ? -2.067 -7.798 -3.723 1.00 83.69 96 VAL A CA 1
ATOM 813 C C . VAL A 1 96 ? -1.060 -8.935 -3.606 1.00 83.69 96 VAL A C 1
ATOM 815 O O . VAL A 1 96 ? -1.387 -10.010 -3.108 1.00 83.69 96 VAL A O 1
ATOM 818 N N . ILE A 1 97 ? 0.168 -8.680 -4.054 1.00 79.31 97 ILE A N 1
ATOM 819 C CA . ILE A 1 97 ? 1.268 -9.646 -4.046 1.00 79.31 97 ILE A CA 1
ATOM 820 C C . ILE A 1 97 ? 2.308 -9.145 -3.038 1.00 79.31 97 ILE A C 1
ATOM 822 O O . ILE A 1 97 ? 2.782 -8.013 -3.184 1.00 79.31 97 ILE A O 1
ATOM 826 N N . PRO A 1 98 ? 2.656 -9.922 -2.000 1.00 75.88 98 PRO A N 1
ATOM 827 C CA . PRO A 1 98 ? 3.731 -9.537 -1.101 1.00 75.88 98 PRO A CA 1
ATOM 828 C C . PRO A 1 98 ? 5.081 -9.742 -1.783 1.00 75.88 98 PRO A C 1
ATOM 830 O O . PRO A 1 98 ? 5.199 -10.503 -2.739 1.00 75.88 98 PRO A O 1
ATOM 833 N N . HIS A 1 99 ? 6.097 -9.019 -1.314 1.00 76.62 99 HIS A N 1
ATOM 834 C CA . HIS A 1 99 ? 7.467 -9.131 -1.828 1.00 76.62 99 HIS A CA 1
ATOM 835 C C . HIS A 1 99 ? 7.588 -8.956 -3.354 1.00 76.62 99 HIS A C 1
ATOM 837 O O . HIS A 1 99 ? 8.524 -9.450 -3.980 1.00 76.62 99 HIS A O 1
ATOM 843 N N . ALA A 1 100 ? 6.671 -8.181 -3.952 1.00 77.69 100 ALA A N 1
ATOM 844 C CA . ALA A 1 100 ? 6.587 -7.989 -5.397 1.00 77.69 100 ALA A CA 1
ATOM 845 C C . ALA A 1 100 ? 7.870 -7.418 -6.024 1.00 77.69 100 ALA A C 1
ATOM 847 O O . ALA A 1 100 ? 8.057 -7.566 -7.224 1.00 77.69 100 ALA A O 1
ATOM 848 N N . GLY A 1 101 ? 8.767 -6.809 -5.237 1.00 77.44 101 GLY A N 1
ATOM 849 C CA . GLY A 1 101 ? 10.062 -6.312 -5.709 1.00 77.44 101 GLY A CA 1
ATOM 850 C C . GLY A 1 101 ? 10.929 -7.378 -6.392 1.00 77.44 101 GLY A C 1
ATOM 851 O O . GLY A 1 101 ? 11.603 -7.051 -7.368 1.00 77.44 101 GLY A O 1
ATOM 852 N N . TYR A 1 102 ? 10.852 -8.636 -5.942 1.00 80.56 102 TYR A N 1
ATOM 853 C CA . TYR A 1 102 ? 11.593 -9.768 -6.517 1.00 80.56 102 TYR A CA 1
ATOM 854 C C . TYR A 1 102 ? 10.884 -10.430 -7.699 1.00 80.56 102 TYR A C 1
ATOM 856 O O . TYR A 1 102 ? 11.451 -11.316 -8.328 1.00 80.56 102 TYR A O 1
ATOM 864 N N . TYR A 1 103 ? 9.646 -10.033 -7.997 1.00 81.94 103 TYR A N 1
ATOM 865 C CA . TYR A 1 103 ? 8.886 -10.649 -9.072 1.00 81.94 103 TYR A CA 1
ATOM 866 C C . TYR A 1 103 ? 9.463 -10.230 -10.423 1.00 81.94 103 TYR A C 1
ATOM 868 O O . TYR A 1 103 ? 9.609 -9.037 -10.701 1.00 81.94 103 TYR A O 1
ATOM 876 N N . GLU A 1 104 ? 9.784 -11.210 -11.257 1.00 85.50 104 GLU A N 1
ATOM 877 C CA . GLU A 1 104 ? 10.277 -10.999 -12.612 1.00 85.50 104 GLU A CA 1
ATOM 878 C C . GLU A 1 104 ? 9.111 -10.924 -13.595 1.00 85.50 104 GLU A C 1
ATOM 880 O O . GLU A 1 104 ? 8.149 -11.691 -13.518 1.00 85.50 104 GLU A O 1
ATOM 885 N N . PHE A 1 105 ? 9.175 -9.976 -14.525 1.00 82.12 105 PHE A N 1
ATOM 886 C CA . PHE A 1 105 ? 8.206 -9.875 -15.604 1.00 82.12 105 PHE A CA 1
ATOM 887 C C . PHE A 1 105 ? 8.890 -9.514 -16.918 1.00 82.12 105 PHE A C 1
ATOM 889 O O . PHE A 1 105 ? 9.902 -8.810 -16.955 1.00 82.12 105 PHE A O 1
ATOM 896 N N . LYS A 1 106 ? 8.289 -9.983 -18.011 1.00 80.12 106 LYS A N 1
ATOM 897 C CA . LYS A 1 106 ? 8.693 -9.611 -19.362 1.00 80.12 106 LYS A CA 1
ATOM 898 C C . LYS A 1 106 ? 8.074 -8.272 -19.698 1.00 80.12 106 LYS A C 1
ATOM 900 O O . LYS A 1 106 ? 6.853 -8.128 -19.703 1.00 80.12 106 LYS A O 1
ATOM 905 N N . LYS A 1 107 ? 8.927 -7.290 -19.957 1.00 78.69 107 LYS A N 1
ATOM 906 C CA . LYS A 1 107 ? 8.509 -6.015 -20.528 1.00 78.69 107 LYS A CA 1
ATOM 907 C C . LYS A 1 107 ? 8.398 -6.197 -22.038 1.00 78.69 107 LYS A C 1
ATOM 909 O O . LYS A 1 107 ? 9.276 -6.820 -22.621 1.00 78.69 107 LYS A O 1
ATOM 914 N N . ASP A 1 108 ? 7.352 -5.634 -22.638 1.00 67.00 108 ASP A N 1
ATOM 915 C CA . ASP A 1 108 ? 6.831 -5.891 -23.997 1.00 67.00 108 ASP A CA 1
ATOM 916 C C . ASP A 1 108 ? 7.847 -5.919 -25.170 1.00 67.00 108 ASP A C 1
ATOM 918 O O . ASP A 1 108 ? 7.485 -6.311 -26.277 1.00 67.00 108 ASP A O 1
ATOM 922 N N . SER A 1 109 ? 9.108 -5.529 -24.960 1.00 62.97 109 SER A N 1
ATOM 923 C CA . SER A 1 109 ? 10.172 -5.481 -25.972 1.00 62.97 109 SER A CA 1
ATOM 924 C C . SER A 1 109 ? 11.551 -5.975 -25.511 1.00 62.97 109 SER A C 1
ATOM 926 O O . SER A 1 109 ? 12.448 -6.086 -26.344 1.00 62.97 109 SER A O 1
ATOM 928 N N . ASP A 1 110 ? 11.756 -6.245 -24.218 1.00 61.06 110 ASP A N 1
ATOM 929 C CA . ASP A 1 110 ? 13.067 -6.631 -23.684 1.00 61.06 110 ASP A CA 1
ATOM 930 C C . ASP A 1 110 ? 13.138 -8.156 -23.543 1.00 61.06 110 ASP A C 1
ATOM 932 O O . ASP A 1 110 ? 12.316 -8.776 -22.872 1.00 61.06 110 ASP A O 1
ATOM 936 N N . ALA A 1 111 ? 14.141 -8.774 -24.172 1.00 62.22 111 ALA A N 1
ATOM 937 C CA . ALA A 1 111 ? 14.360 -10.224 -24.112 1.00 62.22 111 ALA A CA 1
ATOM 938 C C . ALA A 1 111 ? 14.789 -10.723 -22.718 1.00 62.22 111 ALA A C 1
ATOM 940 O O . ALA A 1 111 ? 14.825 -11.930 -22.486 1.00 62.22 111 ALA A O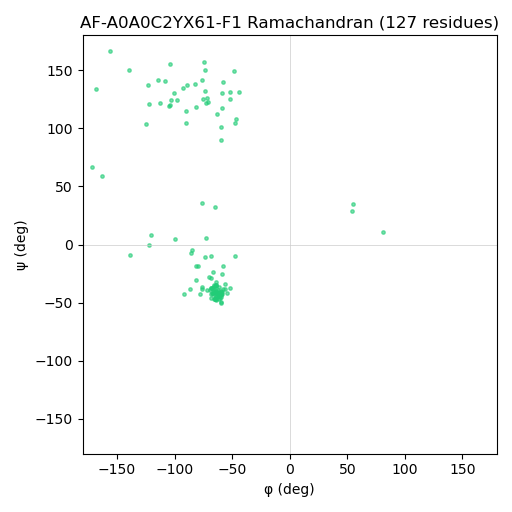 1
ATOM 941 N N . ASN A 1 112 ? 15.114 -9.805 -21.806 1.00 71.38 112 ASN A N 1
ATOM 942 C CA . ASN A 1 112 ? 15.554 -10.122 -20.457 1.00 71.38 112 ASN A CA 1
ATOM 943 C C . ASN A 1 112 ? 14.399 -9.954 -19.473 1.00 71.38 112 ASN A C 1
ATOM 945 O O . ASN A 1 112 ? 13.760 -8.899 -19.428 1.00 71.38 112 ASN A O 1
ATOM 949 N N . ASP A 1 113 ? 14.190 -10.978 -18.652 1.00 77.69 113 ASP A N 1
ATOM 950 C CA . ASP A 1 113 ? 13.333 -10.882 -17.480 1.00 77.69 113 ASP A CA 1
ATOM 951 C C . ASP A 1 113 ? 13.881 -9.775 -16.559 1.00 77.69 113 ASP A C 1
ATOM 953 O O . ASP A 1 113 ? 15.084 -9.692 -16.295 1.00 77.69 113 ASP A O 1
ATOM 957 N N . MET A 1 114 ? 13.011 -8.862 -16.124 1.00 84.94 114 MET A N 1
ATOM 958 C CA . MET A 1 114 ? 13.382 -7.756 -15.240 1.00 84.94 114 MET A CA 1
ATOM 959 C C . MET A 1 114 ? 12.534 -7.813 -13.979 1.00 84.94 114 MET A C 1
ATOM 961 O O . MET A 1 114 ? 11.321 -8.020 -14.041 1.00 84.94 114 MET A O 1
ATOM 965 N N . THR A 1 115 ? 13.160 -7.587 -12.826 1.00 87.12 115 THR A N 1
ATOM 966 C CA . THR A 1 115 ? 12.408 -7.535 -11.572 1.00 87.12 115 THR A CA 1
ATOM 967 C C . THR A 1 115 ? 11.602 -6.240 -11.476 1.00 87.12 115 THR A C 1
ATOM 969 O O . THR A 1 115 ? 12.011 -5.187 -11.980 1.00 87.12 115 THR A O 1
ATOM 972 N N . VAL A 1 116 ? 10.464 -6.271 -10.780 1.00 84.38 116 VAL A N 1
ATOM 973 C CA . VAL A 1 116 ? 9.672 -5.061 -10.492 1.00 84.38 116 VAL A CA 1
ATOM 974 C C . VAL A 1 116 ? 10.537 -3.994 -9.819 1.00 84.38 116 VAL A C 1
ATOM 976 O O . VAL A 1 116 ? 10.463 -2.823 -10.192 1.00 84.38 116 VAL A O 1
ATOM 979 N N . GLN A 1 117 ? 11.406 -4.373 -8.879 1.00 88.06 117 GLN A N 1
ATOM 980 C CA . GLN A 1 117 ? 12.307 -3.426 -8.223 1.00 88.06 117 GLN A CA 1
ATOM 981 C C . GLN A 1 117 ? 13.266 -2.758 -9.217 1.00 88.06 117 GLN A C 1
ATOM 983 O O . GLN A 1 117 ? 13.404 -1.533 -9.207 1.00 88.06 117 GLN A O 1
ATOM 988 N N . GLN A 1 118 ? 13.897 -3.535 -10.102 1.00 87.44 118 GLN A N 1
ATOM 989 C CA . GLN A 1 118 ? 14.790 -2.999 -11.131 1.00 87.44 118 GLN A CA 1
ATOM 990 C C . GLN A 1 118 ? 14.047 -2.076 -12.096 1.00 87.44 118 GLN A C 1
ATOM 992 O O . GLN A 1 118 ? 14.555 -1.006 -12.432 1.00 87.44 118 GLN A O 1
ATOM 997 N N . TYR A 1 119 ? 12.839 -2.459 -12.506 1.00 87.75 119 TYR A N 1
ATOM 998 C CA . TYR A 1 119 ? 12.009 -1.650 -13.389 1.00 87.75 119 TYR A CA 1
ATOM 999 C C . TYR A 1 119 ? 11.695 -0.285 -12.778 1.00 87.75 119 TYR A C 1
ATOM 1001 O O . TYR A 1 119 ? 11.905 0.741 -13.428 1.00 87.75 119 TYR A O 1
ATOM 1009 N N . TYR A 1 120 ? 11.239 -0.256 -11.525 1.00 86.62 120 TYR A N 1
ATOM 1010 C CA . TYR A 1 120 ? 10.894 0.985 -10.835 1.00 86.62 120 TYR A CA 1
ATOM 1011 C C . TYR A 1 120 ? 12.115 1.857 -10.539 1.00 86.62 120 TYR A C 1
ATOM 1013 O O . TYR A 1 120 ? 12.049 3.078 -10.702 1.00 86.62 120 TYR A O 1
ATOM 1021 N N . CYS A 1 121 ? 13.245 1.239 -10.191 1.00 88.81 121 CYS A N 1
ATOM 1022 C CA . CYS A 1 121 ? 14.503 1.944 -9.985 1.00 88.81 121 CYS A CA 1
ATOM 1023 C C . CYS A 1 121 ? 14.994 2.604 -11.283 1.00 88.81 121 CYS A C 1
ATOM 1025 O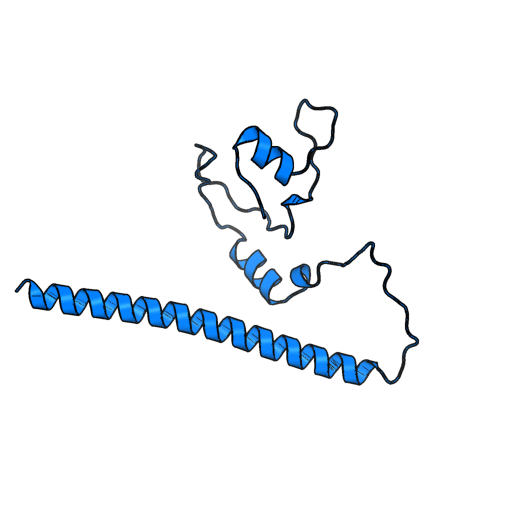 O . CYS A 1 121 ? 15.348 3.777 -11.273 1.00 88.81 121 CYS A O 1
ATOM 1027 N N . LYS A 1 122 ? 14.984 1.882 -12.411 1.00 87.31 122 LYS A N 1
ATOM 1028 C CA . LYS A 1 122 ? 15.488 2.393 -13.698 1.00 87.31 122 LYS A CA 1
ATOM 1029 C C . LYS A 1 122 ? 14.530 3.371 -14.378 1.00 87.31 122 LYS A C 1
ATOM 1031 O O . LYS A 1 122 ? 14.981 4.329 -14.991 1.00 87.31 122 LYS A O 1
ATOM 1036 N N . THR A 1 123 ? 13.224 3.119 -14.299 1.00 86.94 123 THR A N 1
ATOM 1037 C CA . THR A 1 123 ? 12.215 3.887 -15.050 1.00 86.94 123 THR A CA 1
ATOM 1038 C C . THR A 1 123 ? 11.768 5.135 -14.299 1.00 86.94 123 THR A C 1
ATOM 1040 O O . THR A 1 123 ? 11.550 6.173 -14.912 1.00 86.94 123 THR A O 1
ATOM 1043 N N . TYR A 1 124 ? 11.624 5.039 -12.975 1.00 84.81 124 TYR A N 1
ATOM 1044 C CA . TYR A 1 124 ? 11.015 6.094 -12.161 1.00 84.81 124 TYR A CA 1
ATOM 1045 C C . TYR A 1 124 ? 11.933 6.615 -11.050 1.00 84.81 124 TYR A C 1
ATOM 1047 O O . TYR A 1 124 ? 11.521 7.498 -10.304 1.00 84.81 124 TYR A O 1
ATOM 1055 N N . ASN A 1 125 ? 13.154 6.079 -10.915 1.00 86.88 125 ASN A N 1
ATOM 1056 C CA . ASN A 1 125 ? 14.058 6.369 -9.797 1.00 86.88 125 ASN A CA 1
ATOM 1057 C C . ASN A 1 125 ? 13.412 6.101 -8.420 1.00 86.88 125 ASN A C 1
ATOM 1059 O O . ASN A 1 125 ? 13.640 6.819 -7.447 1.00 86.88 125 ASN A O 1
ATOM 1063 N N . ILE A 1 126 ? 12.557 5.072 -8.346 1.00 85.00 126 ILE A N 1
ATOM 1064 C CA . ILE A 1 126 ? 11.866 4.663 -7.118 1.00 85.00 126 ILE A CA 1
ATOM 1065 C C . ILE A 1 126 ? 12.526 3.396 -6.578 1.00 85.00 126 ILE A C 1
ATOM 1067 O O . ILE A 1 126 ? 12.501 2.344 -7.217 1.00 85.00 126 ILE A O 1
ATOM 1071 N N . HIS A 1 127 ? 13.063 3.485 -5.363 1.00 84.19 127 HIS A N 1
ATOM 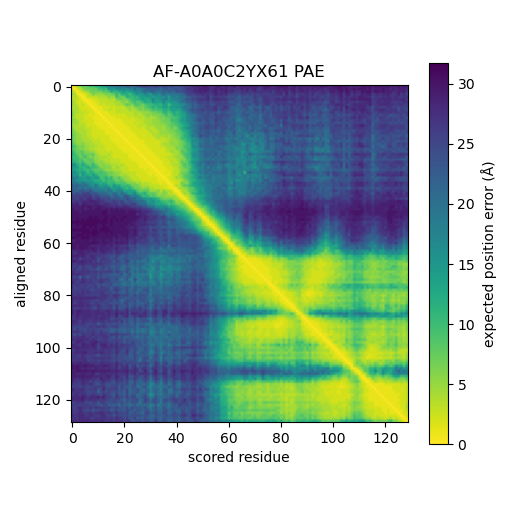1072 C CA . HIS A 1 127 ? 13.640 2.347 -4.654 1.00 84.19 127 HIS A CA 1
ATOM 1073 C C . HIS A 1 127 ? 12.574 1.654 -3.801 1.00 84.19 127 HIS A C 1
ATOM 1075 O O . HIS A 1 127 ? 12.187 2.150 -2.742 1.00 84.19 127 HIS A O 1
ATOM 1081 N N . ILE A 1 128 ? 12.103 0.500 -4.272 1.00 77.94 128 ILE A N 1
ATOM 1082 C CA . ILE A 1 128 ? 11.240 -0.397 -3.495 1.00 77.94 128 ILE A CA 1
ATOM 1083 C C . ILE A 1 128 ? 12.133 -1.120 -2.476 1.00 77.94 128 ILE A C 1
ATOM 1085 O O . ILE A 1 128 ? 13.163 -1.678 -2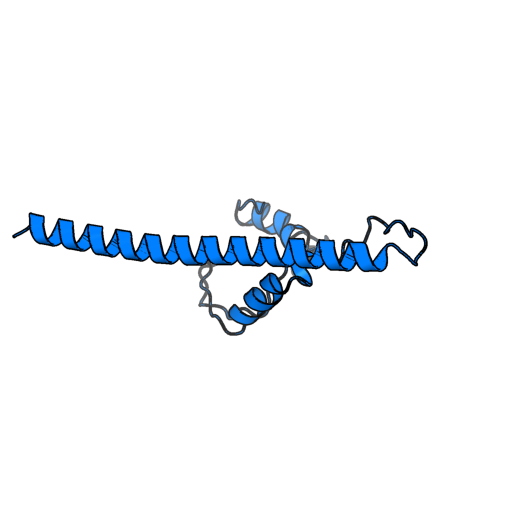.868 1.00 77.94 128 ILE A O 1
ATOM 1089 N N . LYS A 1 129 ? 11.775 -1.035 -1.190 1.00 67.88 129 LYS A N 1
ATOM 1090 C CA . LYS A 1 129 ? 12.459 -1.704 -0.073 1.00 67.88 129 LYS A CA 1
ATOM 1091 C C . LYS A 1 129 ? 11.859 -3.074 0.200 1.00 67.88 129 LYS A C 1
ATOM 1093 O O . LYS A 1 129 ? 10.628 -3.207 0.017 1.00 67.88 129 LYS A O 1
#